Protein AF-X1HS70-F1 (afdb_monomer_lite)

Organism: NCBI:txid412755

Foldseek 3Di:
DDDDPLLVVLCVLCVVVVKHKDWDDPCVVCVVVVHHQQATDMDIPDFLVRSCVSAVQWDDPDPPRDIQHCPVDPDNRYD

Structure (mmCIF, N/CA/C/O backbone):
data_AF-X1HS70-F1
#
_entry.id   AF-X1HS70-F1
#
loop_
_atom_site.group_PDB
_atom_site.id
_atom_site.type_symbol
_atom_site.label_atom_id
_atom_site.label_alt_id
_atom_site.label_comp_id
_atom_site.label_asym_id
_atom_site.label_entity_id
_atom_site.label_seq_id
_atom_site.pdbx_PDB_ins_code
_atom_site.Cartn_x
_atom_site.Cartn_y
_atom_site.Cartn_z
_atom_site.occupancy
_atom_site.B_iso_or_equiv
_atom_site.auth_seq_id
_atom_site.auth_comp_id
_atom_site.auth_asym_id
_atom_site.auth_atom_id
_atom_site.pdbx_PDB_model_num
ATOM 1 N N . MET A 1 1 ? -17.872 2.743 9.095 1.00 74.19 1 MET A N 1
ATOM 2 C CA . MET A 1 1 ? -16.489 3.222 8.869 1.00 74.19 1 MET A CA 1
ATOM 3 C C . MET A 1 1 ? -16.215 3.295 7.378 1.00 74.19 1 MET A C 1
ATOM 5 O O . MET A 1 1 ? -16.895 2.606 6.628 1.00 74.19 1 MET A O 1
ATOM 9 N N . VAL A 1 2 ? -15.271 4.139 6.958 1.00 90.06 2 VAL A N 1
ATOM 10 C CA . VAL A 1 2 ? -14.965 4.410 5.543 1.00 90.06 2 VAL A CA 1
ATOM 11 C C . VAL A 1 2 ? -13.469 4.206 5.320 1.00 90.06 2 VAL A C 1
ATOM 13 O O . VAL A 1 2 ? -12.672 4.562 6.187 1.00 90.06 2 VAL A O 1
ATOM 16 N N . ILE A 1 3 ? -13.099 3.610 4.187 1.00 93.38 3 ILE A N 1
ATOM 17 C CA . ILE A 1 3 ? -11.697 3.470 3.789 1.00 93.38 3 ILE A CA 1
ATOM 18 C C . ILE A 1 3 ? -11.182 4.860 3.367 1.00 93.38 3 ILE A C 1
ATOM 20 O O . ILE A 1 3 ? -11.858 5.548 2.601 1.00 93.38 3 ILE A O 1
ATOM 24 N N . PRO A 1 4 ? -10.018 5.320 3.853 1.00 94.81 4 PRO A N 1
ATOM 25 C CA . PRO A 1 4 ? -9.456 6.607 3.461 1.00 94.81 4 PRO A CA 1
ATOM 26 C C . PRO A 1 4 ? -9.192 6.693 1.955 1.00 94.81 4 PRO A C 1
ATOM 28 O O . PRO A 1 4 ? -8.697 5.743 1.343 1.00 94.81 4 PRO A O 1
ATOM 31 N N . LYS A 1 5 ? -9.459 7.862 1.362 1.00 95.50 5 LYS A N 1
ATOM 32 C CA . LYS A 1 5 ? -9.303 8.103 -0.084 1.00 95.50 5 LYS A CA 1
ATOM 33 C C . LYS A 1 5 ? -7.880 7.841 -0.572 1.00 95.50 5 LYS A C 1
ATOM 35 O O . LYS A 1 5 ? -7.680 7.429 -1.708 1.00 95.50 5 LYS A O 1
ATOM 40 N N . GLU A 1 6 ? -6.889 8.075 0.280 1.00 95.31 6 GLU A N 1
ATOM 41 C CA . GLU A 1 6 ? -5.481 7.813 0.005 1.00 95.31 6 GLU A CA 1
ATOM 42 C C . GLU A 1 6 ? -5.204 6.317 -0.191 1.00 95.31 6 GLU A C 1
ATOM 44 O O . GLU A 1 6 ? -4.479 5.941 -1.111 1.00 95.31 6 GLU A O 1
ATOM 49 N N . VAL A 1 7 ? -5.830 5.461 0.619 1.00 95.88 7 VAL A N 1
ATOM 50 C CA . VAL A 1 7 ? -5.708 4.001 0.510 1.00 95.88 7 VAL A CA 1
ATOM 51 C C . VAL A 1 7 ? -6.455 3.510 -0.729 1.00 95.88 7 VAL A C 1
ATOM 53 O O . VAL A 1 7 ? -5.904 2.748 -1.525 1.00 95.88 7 VAL A O 1
ATOM 56 N N . GLU A 1 8 ? -7.678 4.001 -0.954 1.00 96.31 8 GLU A N 1
ATOM 57 C CA . GLU A 1 8 ? -8.449 3.699 -2.168 1.00 96.31 8 GLU A CA 1
ATOM 58 C C . GLU A 1 8 ? -7.684 4.097 -3.436 1.00 96.31 8 GLU A C 1
ATOM 60 O O . GLU A 1 8 ? -7.645 3.341 -4.411 1.00 96.31 8 GLU A O 1
ATOM 65 N N . PHE A 1 9 ? -7.019 5.257 -3.411 1.00 96.25 9 PHE A N 1
ATOM 66 C CA . PHE A 1 9 ? -6.174 5.722 -4.500 1.00 96.25 9 PHE A CA 1
ATOM 67 C C . PHE A 1 9 ? -5.059 4.717 -4.799 1.00 96.25 9 PHE A C 1
ATOM 69 O O . PHE A 1 9 ? -4.954 4.283 -5.948 1.00 96.25 9 PHE A O 1
ATOM 76 N N . VAL A 1 10 ? -4.286 4.292 -3.793 1.00 96.75 10 VAL A N 1
ATOM 77 C CA . VAL A 1 10 ? -3.188 3.326 -3.970 1.00 96.75 10 VAL A CA 1
ATOM 78 C C . VAL A 1 10 ? -3.694 2.015 -4.578 1.00 96.75 10 VAL A C 1
ATOM 80 O O . VAL A 1 10 ? -3.172 1.573 -5.606 1.00 96.75 10 VAL A O 1
ATOM 83 N N . ILE A 1 11 ? -4.762 1.436 -4.019 1.00 98.06 11 ILE A N 1
ATOM 84 C CA . ILE A 1 11 ? -5.366 0.198 -4.535 1.00 98.06 11 ILE A CA 1
ATOM 85 C C . ILE A 1 11 ? -5.837 0.380 -5.984 1.00 98.06 11 ILE A C 1
ATOM 87 O O . ILE A 1 11 ? -5.594 -0.479 -6.834 1.00 98.06 11 ILE A O 1
ATOM 91 N N . SER A 1 12 ? -6.484 1.507 -6.293 1.00 97.94 12 SER A N 1
ATOM 92 C CA . SER A 1 12 ? -6.995 1.778 -7.638 1.00 97.94 12 SER A CA 1
ATOM 93 C C . SER A 1 12 ? -5.879 1.913 -8.676 1.00 97.94 12 SER A C 1
ATOM 95 O O . SER A 1 12 ? -6.038 1.429 -9.794 1.00 97.94 12 SER A O 1
ATOM 97 N N . GLN A 1 13 ? -4.746 2.536 -8.329 1.00 97.94 13 GLN A N 1
ATOM 98 C CA . GLN A 1 13 ? -3.624 2.707 -9.253 1.00 97.94 13 GLN A CA 1
ATOM 99 C C . GLN A 1 13 ? -2.946 1.374 -9.565 1.00 97.94 13 GLN A C 1
ATOM 101 O O . GLN A 1 13 ? -2.654 1.106 -10.730 1.00 97.94 13 GLN A O 1
ATOM 106 N N . LEU A 1 14 ? -2.762 0.514 -8.558 1.00 98.31 14 LEU A N 1
ATOM 107 C CA . LEU A 1 14 ? -2.227 -0.835 -8.758 1.00 98.31 14 LEU A CA 1
ATOM 108 C C . LEU A 1 14 ? -3.143 -1.662 -9.671 1.00 98.31 14 LEU A C 1
ATOM 110 O O . LEU A 1 14 ? -2.688 -2.192 -10.685 1.00 98.31 14 LEU A O 1
ATOM 114 N N . LYS A 1 15 ? -4.454 -1.668 -9.396 1.00 98.31 15 LYS A N 1
ATOM 115 C CA . LYS A 1 15 ? -5.441 -2.383 -10.223 1.00 98.31 15 LYS A CA 1
ATOM 116 C C . LYS A 1 15 ? -5.518 -1.858 -11.654 1.00 98.31 15 LYS A C 1
ATOM 118 O O . LYS A 1 15 ? -5.563 -2.648 -12.591 1.00 98.31 15 LYS A O 1
ATOM 123 N N . LYS A 1 16 ? -5.464 -0.536 -11.856 1.00 98.31 16 LYS A N 1
ATOM 124 C CA . LYS A 1 16 ? -5.422 0.084 -13.197 1.00 98.31 16 LYS A CA 1
ATOM 125 C C . LYS A 1 16 ? -4.198 -0.331 -14.016 1.00 98.31 16 LYS A C 1
ATOM 127 O O . LYS A 1 16 ? -4.228 -0.223 -15.238 1.00 98.31 16 LYS A O 1
ATOM 132 N N . LYS A 1 17 ? -3.127 -0.779 -13.362 1.00 97.81 17 LYS A N 1
ATOM 133 C CA . LYS A 1 17 ? -1.916 -1.305 -14.003 1.00 97.81 17 LYS A CA 1
ATOM 134 C C . LYS A 1 17 ? -1.933 -2.828 -14.172 1.00 97.81 17 LYS A C 1
ATOM 136 O O . LYS A 1 17 ? -0.949 -3.375 -14.650 1.00 97.81 17 LYS A O 1
ATOM 141 N N . GLY A 1 18 ? -3.044 -3.488 -13.835 1.00 98.25 18 GLY A N 1
ATOM 142 C CA . GLY A 1 18 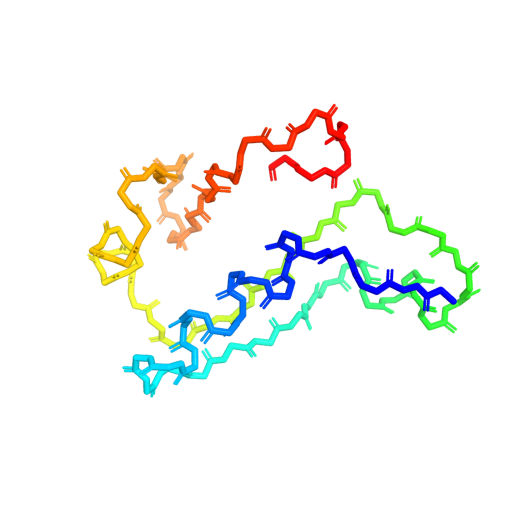? -3.225 -4.932 -13.991 1.00 98.25 18 GLY A CA 1
ATOM 143 C C . GLY A 1 18 ? -2.722 -5.766 -12.814 1.00 98.25 18 GLY A C 1
ATOM 144 O O . GLY A 1 18 ? -2.680 -6.987 -12.925 1.00 98.25 18 GLY A O 1
ATOM 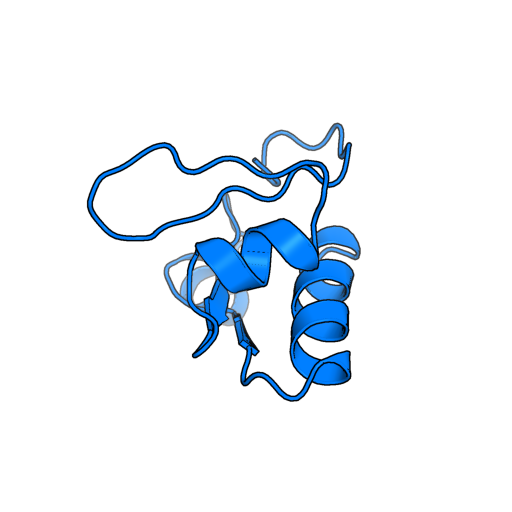145 N N . PHE A 1 19 ? -2.350 -5.137 -11.696 1.00 98.56 19 PHE A N 1
ATOM 146 C CA . PHE A 1 19 ? -1.921 -5.848 -10.493 1.00 98.56 19 PHE A CA 1
ATOM 147 C C . PHE A 1 19 ? -3.103 -6.168 -9.576 1.00 98.56 19 PHE A C 1
ATOM 149 O O . PHE A 1 19 ? -4.071 -5.410 -9.471 1.00 98.56 19 PHE A O 1
ATOM 156 N N . GLU A 1 20 ? -2.989 -7.271 -8.847 1.00 98.50 20 GLU A N 1
ATOM 157 C CA . GLU A 1 20 ? -3.844 -7.551 -7.700 1.00 98.50 20 GLU A CA 1
ATOM 158 C C . GLU A 1 20 ? -3.436 -6.637 -6.547 1.00 98.50 20 GLU A C 1
ATOM 160 O O . GLU A 1 20 ? -2.248 -6.396 -6.327 1.00 98.50 20 GLU A O 1
ATOM 165 N N . ALA A 1 21 ? -4.410 -6.096 -5.820 1.00 98.19 21 ALA A N 1
ATOM 166 C CA . ALA A 1 21 ? -4.156 -5.222 -4.682 1.00 98.19 21 ALA A CA 1
ATOM 167 C C . ALA A 1 21 ? -5.307 -5.311 -3.678 1.00 98.19 21 ALA A C 1
ATOM 169 O O . ALA A 1 21 ? -6.470 -5.065 -4.029 1.00 98.19 21 ALA A O 1
ATOM 170 N N . HIS A 1 22 ? -4.972 -5.640 -2.433 1.00 97.81 22 HIS A N 1
ATOM 171 C CA . HIS A 1 22 ? -5.929 -5.880 -1.356 1.00 97.81 22 HIS A CA 1
ATOM 172 C C . HIS A 1 22 ? -5.463 -5.230 -0.060 1.00 97.81 22 HIS A C 1
ATOM 174 O O . HIS A 1 22 ? -4.279 -5.265 0.259 1.00 97.81 22 HIS A O 1
ATOM 180 N N . ILE A 1 23 ? -6.407 -4.668 0.690 1.00 97.31 23 ILE A N 1
ATOM 181 C CA . ILE A 1 23 ? -6.168 -4.174 2.048 1.00 97.31 23 ILE A CA 1
ATOM 182 C C . ILE A 1 23 ? -6.064 -5.390 2.973 1.00 97.31 23 ILE A C 1
ATOM 184 O O . ILE A 1 23 ? -6.897 -6.295 2.886 1.00 97.31 23 ILE A O 1
ATOM 188 N N . VAL A 1 24 ? -5.039 -5.432 3.823 1.00 97.06 24 VAL A N 1
ATOM 189 C CA . VAL A 1 24 ? -4.718 -6.594 4.668 1.00 97.06 24 VAL A CA 1
ATOM 190 C C . VAL A 1 24 ? -4.295 -6.170 6.077 1.00 97.06 24 VAL A C 1
ATOM 192 O O . VAL A 1 24 ? -4.144 -4.990 6.375 1.00 97.06 24 VAL A O 1
ATOM 195 N N . GLY A 1 25 ? -4.088 -7.145 6.962 1.00 95.62 25 GLY A N 1
ATOM 196 C CA . GLY A 1 25 ? -3.469 -6.911 8.266 1.00 95.62 25 GLY A CA 1
ATOM 197 C C . GLY A 1 25 ? -4.427 -6.385 9.337 1.00 95.62 25 GLY A C 1
ATOM 198 O O . GLY A 1 25 ? -5.628 -6.674 9.333 1.00 95.62 25 GLY A O 1
ATOM 199 N N . GLY A 1 26 ? -3.869 -5.643 10.298 1.00 95.75 26 GLY A N 1
ATOM 200 C CA . GLY A 1 26 ? -4.585 -5.158 11.483 1.00 95.75 26 GLY A CA 1
ATOM 201 C C . GLY A 1 26 ? -5.752 -4.234 11.145 1.00 95.75 26 GLY A C 1
ATOM 202 O O . GLY A 1 26 ? -6.808 -4.336 11.768 1.00 95.75 26 GLY A O 1
ATOM 203 N N . CYS A 1 27 ? -5.607 -3.424 10.094 1.00 95.25 27 CYS A N 1
ATOM 204 C CA . CYS A 1 27 ? -6.649 -2.504 9.655 1.00 95.25 27 CYS A CA 1
ATOM 205 C C . CYS A 1 27 ? -7.952 -3.215 9.261 1.00 95.25 27 CYS A C 1
ATOM 207 O O . CYS A 1 27 ? -9.032 -2.739 9.601 1.00 95.25 27 CYS A O 1
ATOM 209 N N . VAL A 1 28 ? -7.874 -4.399 8.640 1.00 96.62 28 VAL A N 1
ATOM 210 C CA . VAL A 1 28 ? -9.056 -5.207 8.296 1.00 96.62 28 VAL A CA 1
ATOM 211 C C . VAL A 1 28 ? -9.731 -5.737 9.558 1.00 96.62 28 VAL A C 1
ATOM 213 O O . VAL A 1 28 ? -10.947 -5.621 9.701 1.00 96.62 28 VAL A O 1
ATOM 216 N N . ARG A 1 29 ? -8.949 -6.283 10.499 1.00 96.88 29 ARG A N 1
ATOM 217 C CA . ARG A 1 29 ? -9.464 -6.757 11.793 1.00 96.88 29 ARG A CA 1
ATOM 218 C C . ARG A 1 29 ? -10.189 -5.633 12.531 1.00 96.88 29 ARG A C 1
ATOM 220 O O . ARG A 1 29 ? -11.294 -5.847 13.023 1.00 96.88 29 ARG A O 1
ATOM 227 N N . ASP A 1 30 ? -9.571 -4.461 12.627 1.00 95.75 30 ASP A N 1
ATOM 228 C CA . ASP A 1 30 ? -10.122 -3.334 13.379 1.00 95.75 30 ASP A CA 1
ATOM 229 C C . ASP A 1 30 ? -11.378 -2.788 12.691 1.00 95.75 30 ASP A C 1
ATOM 231 O O . ASP A 1 30 ? -12.408 -2.625 13.348 1.00 95.75 30 ASP A O 1
ATOM 235 N N . PHE A 1 31 ? -11.360 -2.680 11.358 1.00 94.62 31 PHE A N 1
ATOM 236 C CA . PHE A 1 31 ? -12.528 -2.310 10.560 1.00 94.62 31 PHE A CA 1
ATOM 237 C C . PHE A 1 31 ? -13.726 -3.235 10.792 1.00 94.62 31 PHE A C 1
ATOM 239 O O . PHE A 1 31 ? -14.833 -2.754 11.032 1.00 94.62 31 PHE A O 1
ATOM 246 N N . LEU A 1 32 ? -13.516 -4.555 10.779 1.00 95.25 32 LEU A N 1
ATOM 247 C CA . LEU A 1 32 ? -14.576 -5.539 11.033 1.00 95.25 32 LEU A CA 1
ATOM 248 C C . LEU A 1 32 ? -15.119 -5.477 12.466 1.00 95.25 32 LEU A C 1
ATOM 250 O O . LEU A 1 32 ? -16.275 -5.815 12.705 1.00 95.25 32 LEU A O 1
ATOM 254 N N . ARG A 1 33 ? -14.302 -5.022 13.419 1.00 96.38 33 ARG A N 1
ATOM 255 C CA . ARG A 1 33 ? -14.699 -4.816 14.819 1.00 96.38 33 ARG A CA 1
ATOM 256 C C . ARG A 1 33 ? -15.346 -3.452 15.073 1.00 96.38 33 ARG A C 1
ATOM 258 O O . ARG A 1 33 ? -15.711 -3.178 16.212 1.00 96.38 33 ARG A O 1
ATOM 265 N N . GLY A 1 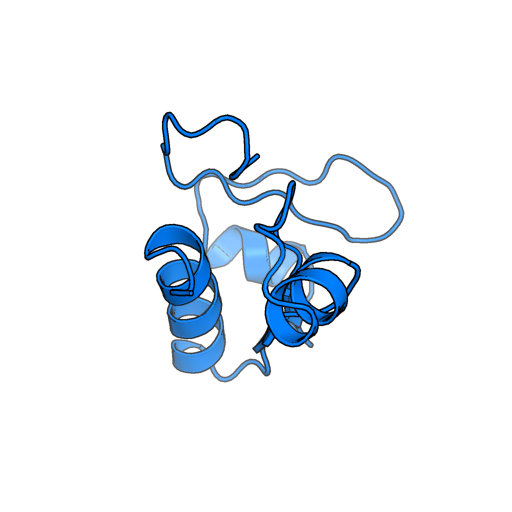34 ? -15.464 -2.593 14.058 1.00 94.81 34 GLY A N 1
ATOM 266 C CA . GLY A 1 34 ? -15.944 -1.219 14.220 1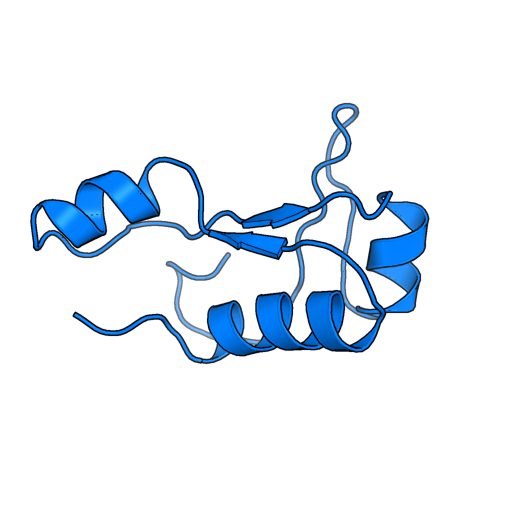.00 94.81 34 GLY A CA 1
ATOM 267 C C . GLY A 1 34 ? -14.968 -0.305 14.974 1.00 94.81 34 GLY A C 1
ATOM 268 O O . GLY A 1 34 ? -15.379 0.732 15.488 1.00 94.81 34 GLY A O 1
ATOM 269 N N . ILE A 1 35 ? -13.692 -0.691 15.060 1.00 94.69 35 ILE A N 1
ATOM 270 C CA . ILE A 1 35 ? -12.610 0.085 15.672 1.00 94.69 35 ILE A CA 1
ATOM 271 C C . ILE A 1 35 ? -11.844 0.787 14.557 1.00 94.69 35 ILE A C 1
ATOM 273 O O . ILE A 1 35 ? -11.496 0.170 13.555 1.00 94.69 35 ILE A O 1
ATOM 277 N N . GLU A 1 36 ? -11.540 2.069 14.727 1.00 91.31 36 GLU A N 1
ATOM 278 C CA . GLU A 1 36 ? -10.781 2.807 13.721 1.00 91.31 36 GLU A CA 1
ATOM 279 C C . GLU A 1 36 ? -9.328 2.286 13.598 1.00 91.31 36 GLU A C 1
ATOM 281 O O . GLU A 1 36 ? -8.624 2.249 14.611 1.00 91.31 36 GLU A O 1
ATOM 286 N N . PRO A 1 37 ? -8.853 1.909 12.390 1.00 94.56 37 PRO A N 1
ATOM 287 C CA . PRO A 1 37 ? -7.488 1.449 12.174 1.00 94.56 37 PRO A CA 1
ATOM 288 C C . PRO A 1 37 ? -6.449 2.513 12.517 1.00 94.56 37 PRO A C 1
ATOM 290 O O . PRO A 1 37 ? -6.651 3.704 12.262 1.00 94.56 37 PRO A O 1
ATOM 293 N N . GLN A 1 38 ? -5.318 2.072 13.065 1.00 90.56 38 GLN A N 1
ATOM 294 C CA . GLN A 1 38 ? -4.188 2.949 13.392 1.00 90.56 38 GLN A CA 1
ATOM 295 C C . GLN A 1 38 ? -3.225 3.141 12.215 1.00 90.56 38 GLN A C 1
ATOM 297 O O . GLN A 1 38 ? -2.562 4.174 12.132 1.00 90.56 38 GLN A O 1
ATOM 302 N N . ASP A 1 39 ? -3.186 2.165 11.316 1.00 92.50 39 ASP A N 1
ATOM 303 C CA . ASP A 1 39 ? -2.399 2.103 10.092 1.00 92.50 39 ASP A CA 1
ATOM 304 C C . ASP A 1 39 ? -3.211 1.421 8.979 1.00 92.50 39 ASP A C 1
ATOM 306 O O . ASP A 1 39 ? -4.324 0.935 9.206 1.00 92.50 39 ASP A O 1
ATOM 310 N N . TRP A 1 40 ? -2.685 1.443 7.754 1.00 94.50 40 TRP A N 1
ATOM 311 C CA . TRP A 1 40 ? -3.317 0.838 6.585 1.00 94.50 40 TRP A CA 1
ATOM 312 C C . TRP A 1 40 ? -2.271 0.149 5.717 1.00 94.50 40 TRP A C 1
ATOM 314 O O . TRP A 1 40 ? -1.434 0.812 5.111 1.00 94.50 40 TRP A O 1
ATOM 324 N N . ASP A 1 41 ? -2.388 -1.172 5.599 1.00 94.88 41 ASP A N 1
ATOM 325 C CA . ASP A 1 41 ? -1.499 -1.996 4.785 1.00 94.88 41 ASP A CA 1
ATOM 326 C C . ASP A 1 41 ? -2.216 -2.547 3.554 1.00 94.88 41 ASP A C 1
ATOM 328 O O . ASP A 1 41 ? -3.401 -2.903 3.589 1.00 94.88 41 ASP A O 1
ATOM 332 N N . ALA A 1 42 ? -1.464 -2.684 2.463 1.00 96.62 42 ALA A N 1
ATOM 333 C CA . ALA A 1 42 ? -1.920 -3.338 1.248 1.00 96.62 42 ALA A CA 1
ATOM 334 C C . ALA A 1 42 ? -0.922 -4.402 0.781 1.00 96.62 42 ALA A C 1
ATOM 336 O O . ALA A 1 42 ? 0.288 -4.179 0.772 1.00 96.62 42 ALA A O 1
ATOM 337 N N . ALA A 1 43 ? -1.445 -5.542 0.337 1.00 97.25 43 ALA A N 1
ATOM 338 C CA . ALA A 1 43 ? -0.687 -6.578 -0.350 1.00 97.25 43 ALA A CA 1
ATOM 339 C C . ALA A 1 43 ? -0.972 -6.522 -1.854 1.00 97.25 43 ALA A C 1
ATOM 341 O O . ALA A 1 43 ? -2.109 -6.286 -2.272 1.00 97.25 43 ALA A O 1
ATOM 342 N N . THR A 1 44 ? 0.059 -6.748 -2.665 1.00 98.25 44 THR A N 1
ATOM 343 C CA . THR A 1 44 ? -0.025 -6.752 -4.128 1.00 98.25 44 THR A CA 1
ATOM 344 C C . THR A 1 44 ? 0.943 -7.768 -4.721 1.00 98.25 44 THR A C 1
ATOM 346 O O . THR A 1 44 ? 1.962 -8.085 -4.108 1.00 98.25 44 THR A O 1
ATOM 349 N N . ASN A 1 45 ? 0.639 -8.269 -5.919 1.00 98.00 45 ASN A N 1
ATOM 350 C CA . ASN A 1 45 ? 1.567 -9.088 -6.700 1.00 98.00 45 ASN A CA 1
ATOM 351 C C . ASN A 1 45 ? 2.619 -8.253 -7.465 1.00 98.00 45 ASN A C 1
ATOM 353 O O . ASN A 1 45 ? 3.497 -8.832 -8.104 1.00 98.00 45 ASN A O 1
ATOM 357 N N . ALA A 1 46 ? 2.562 -6.916 -7.398 1.00 97.50 46 ALA A N 1
ATOM 358 C CA . ALA A 1 46 ? 3.583 -6.033 -7.956 1.00 97.50 46 ALA A CA 1
ATOM 359 C C . ALA A 1 46 ? 4.902 -6.118 -7.168 1.00 97.50 46 ALA A C 1
ATOM 361 O O . ALA A 1 46 ? 4.922 -6.062 -5.937 1.00 97.50 46 ALA A O 1
ATOM 362 N N . ARG A 1 47 ? 6.034 -6.180 -7.872 1.00 95.62 47 ARG A N 1
ATOM 363 C CA . ARG A 1 47 ? 7.369 -6.114 -7.260 1.00 95.62 47 ARG A CA 1
ATOM 364 C C . ARG A 1 47 ? 7.699 -4.675 -6.846 1.00 95.62 47 ARG A C 1
ATOM 366 O O . ARG A 1 47 ? 7.235 -3.733 -7.490 1.00 95.62 47 ARG A O 1
ATOM 373 N N . PRO A 1 48 ? 8.599 -4.456 -5.869 1.00 95.12 48 PRO A N 1
ATOM 374 C CA . PRO A 1 48 ? 8.940 -3.107 -5.409 1.00 95.12 48 PRO A CA 1
ATOM 375 C C . PRO A 1 48 ? 9.376 -2.136 -6.516 1.00 95.12 48 PRO A C 1
ATOM 377 O O . PRO A 1 48 ? 8.963 -0.979 -6.534 1.00 95.12 48 PRO A O 1
ATOM 3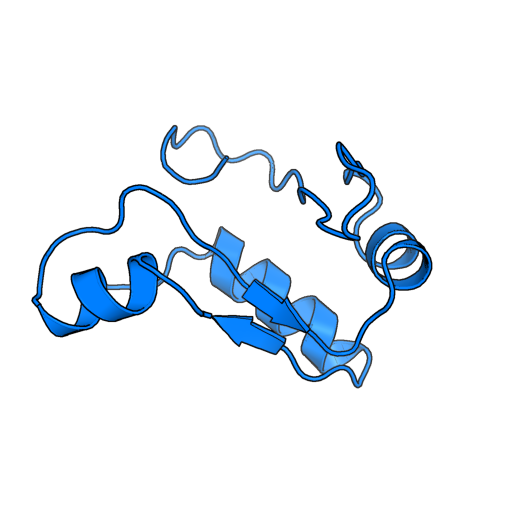80 N N . ALA A 1 49 ? 10.159 -2.614 -7.487 1.00 93.25 49 ALA A N 1
ATOM 381 C CA . ALA A 1 49 ? 10.582 -1.810 -8.634 1.00 93.25 49 ALA A CA 1
ATOM 382 C C . ALA A 1 49 ? 9.416 -1.405 -9.559 1.00 93.25 49 ALA A C 1
ATOM 384 O O . ALA A 1 49 ? 9.492 -0.377 -10.227 1.00 93.25 49 ALA A O 1
ATOM 385 N N . GLU A 1 50 ? 8.343 -2.196 -9.618 1.00 96.00 50 GLU A N 1
ATOM 386 C CA . GLU A 1 50 ? 7.130 -1.879 -10.380 1.00 96.00 50 GLU A CA 1
ATOM 387 C C . GLU A 1 50 ? 6.276 -0.862 -9.624 1.00 96.00 50 GLU A C 1
ATOM 389 O O . GLU A 1 50 ? 5.827 0.117 -10.217 1.00 96.00 50 GLU A O 1
ATOM 394 N N . ILE A 1 51 ? 6.149 -1.023 -8.303 1.00 95.94 51 ILE A N 1
ATOM 395 C CA . ILE A 1 51 ? 5.473 -0.059 -7.425 1.00 95.94 51 ILE A CA 1
ATOM 396 C C . ILE A 1 51 ? 6.134 1.323 -7.542 1.00 95.94 51 ILE A C 1
ATOM 398 O O . ILE A 1 51 ? 5.435 2.319 -7.727 1.00 95.94 51 ILE A O 1
ATOM 402 N N . GLY A 1 52 ? 7.470 1.390 -7.545 1.00 93.81 52 GLY A N 1
ATOM 403 C CA . GLY A 1 52 ? 8.214 2.644 -7.716 1.00 93.81 52 GLY A CA 1
ATOM 404 C C . GLY A 1 52 ? 7.974 3.353 -9.058 1.00 93.81 52 GLY A C 1
ATOM 405 O O . GLY A 1 52 ? 8.053 4.577 -9.128 1.00 93.81 52 GLY A O 1
ATOM 406 N N . LYS A 1 53 ? 7.615 2.617 -10.123 1.00 94.62 53 LYS A N 1
ATOM 407 C CA . LYS A 1 53 ? 7.223 3.206 -11.421 1.00 94.62 53 LYS A CA 1
ATOM 408 C C . LYS A 1 53 ? 5.807 3.783 -11.403 1.00 94.62 53 LYS A C 1
ATOM 410 O O . LYS A 1 53 ? 5.499 4.662 -12.203 1.00 94.62 53 LYS A O 1
ATOM 415 N N . ILE A 1 54 ? 4.940 3.269 -10.531 1.00 95.81 54 ILE A N 1
ATOM 416 C CA . ILE A 1 54 ? 3.555 3.733 -10.376 1.00 95.81 54 ILE A CA 1
ATOM 417 C C . ILE A 1 54 ? 3.515 4.947 -9.446 1.00 95.81 54 ILE A C 1
ATOM 419 O O . ILE A 1 54 ? 2.839 5.933 -9.738 1.00 95.81 54 ILE A O 1
ATOM 423 N N . PHE A 1 55 ? 4.267 4.893 -8.347 1.00 95.38 55 PHE A N 1
ATOM 424 C CA . PHE A 1 55 ? 4.288 5.922 -7.317 1.00 95.38 55 PHE A CA 1
ATOM 425 C C . PHE A 1 55 ? 5.676 6.558 -7.223 1.00 95.38 55 PHE A C 1
ATOM 427 O O . PHE A 1 55 ? 6.534 6.109 -6.467 1.00 95.38 55 PHE A O 1
ATOM 434 N N . LEU A 1 56 ? 5.868 7.659 -7.956 1.00 86.94 56 LEU A N 1
ATOM 435 C CA . LEU A 1 56 ? 7.125 8.426 -7.987 1.00 86.94 56 LEU A CA 1
ATOM 436 C C . LEU A 1 56 ? 7.596 8.880 -6.598 1.00 86.94 56 LEU A C 1
ATOM 438 O O . LEU A 1 56 ? 8.791 8.998 -6.351 1.00 86.94 56 LEU A O 1
ATOM 442 N N . ARG A 1 57 ? 6.652 9.142 -5.689 1.00 91.25 57 ARG A N 1
ATOM 443 C CA . ARG A 1 57 ? 6.933 9.429 -4.280 1.00 91.25 57 ARG A CA 1
ATOM 444 C C . ARG A 1 57 ? 6.698 8.172 -3.450 1.00 91.25 57 ARG A C 1
ATOM 446 O O . ARG A 1 57 ? 5.698 8.054 -2.749 1.00 91.25 57 ARG A O 1
ATOM 453 N N . SER A 1 58 ? 7.613 7.222 -3.561 1.00 91.75 58 SER A N 1
ATOM 454 C CA . SER A 1 58 ? 7.641 6.028 -2.723 1.00 91.75 58 SER A CA 1
ATOM 455 C C . SER A 1 58 ? 9.075 5.661 -2.368 1.00 91.75 58 SER A C 1
ATOM 457 O O . SER A 1 58 ? 10.015 6.071 -3.051 1.00 91.75 58 SER A O 1
ATOM 459 N N . TYR A 1 59 ? 9.254 4.928 -1.275 1.00 89.88 59 TYR A N 1
ATOM 460 C CA . TYR A 1 59 ? 10.569 4.457 -0.859 1.00 89.88 59 TYR A CA 1
ATOM 461 C C . TYR A 1 59 ? 10.488 3.057 -0.261 1.00 89.88 59 TYR A C 1
ATOM 463 O O . TYR A 1 59 ? 9.478 2.647 0.312 1.00 89.88 59 TYR A O 1
ATOM 471 N N . LEU A 1 60 ? 11.579 2.317 -0.418 1.00 89.19 60 LEU A N 1
ATOM 472 C CA . LEU A 1 60 ? 11.766 0.999 0.162 1.00 89.19 60 LEU A CA 1
ATOM 473 C C . LEU A 1 60 ? 12.614 1.164 1.424 1.00 89.19 60 LEU A C 1
ATOM 475 O O . LEU A 1 60 ? 13.781 1.539 1.329 1.00 89.19 60 LEU A O 1
ATOM 479 N N . ASN A 1 61 ? 12.038 0.906 2.597 1.00 78.00 61 ASN A N 1
ATOM 480 C CA . ASN A 1 61 ? 12.740 1.077 3.877 1.00 78.00 61 ASN A CA 1
ATOM 481 C C . ASN A 1 61 ? 13.165 -0.250 4.523 1.00 78.00 61 ASN A C 1
ATOM 483 O O . ASN A 1 61 ? 13.419 -0.316 5.723 1.00 78.00 61 ASN A O 1
ATOM 487 N N . ASN A 1 62 ? 13.177 -1.350 3.767 1.00 85.81 62 ASN A N 1
ATOM 488 C CA . ASN A 1 62 ? 13.530 -2.656 4.311 1.00 85.81 62 ASN A CA 1
ATOM 489 C C . ASN A 1 62 ? 14.018 -3.640 3.245 1.00 85.81 62 ASN A C 1
ATOM 491 O O . ASN A 1 62 ? 13.947 -3.383 2.048 1.00 85.81 62 ASN A O 1
ATOM 495 N N . LYS A 1 63 ? 14.502 -4.797 3.706 1.00 85.50 63 LYS A N 1
ATOM 496 C CA . LYS A 1 63 ? 14.963 -5.909 2.858 1.00 85.50 63 LYS A CA 1
ATOM 497 C C . LYS A 1 63 ? 13.853 -6.902 2.489 1.00 85.50 63 LYS A C 1
ATOM 499 O O . LYS A 1 63 ? 14.126 -7.888 1.816 1.00 85.50 63 LYS A O 1
ATOM 504 N N . PHE A 1 64 ? 12.626 -6.664 2.946 1.00 88.88 64 PHE A N 1
ATOM 505 C CA . PHE A 1 64 ? 11.497 -7.593 2.853 1.00 88.88 64 PHE A CA 1
ATOM 506 C C . PHE A 1 64 ? 10.524 -7.247 1.719 1.00 88.88 64 PHE A C 1
ATOM 508 O O . PHE A 1 64 ? 9.549 -7.959 1.512 1.00 88.88 64 PHE A O 1
ATOM 515 N N . GLY A 1 65 ? 10.789 -6.174 0.968 1.00 86.75 65 GLY A N 1
ATOM 516 C CA . GLY A 1 65 ? 9.985 -5.791 -0.190 1.00 86.75 65 GLY A CA 1
ATOM 517 C C . GLY A 1 65 ? 8.785 -4.901 0.131 1.00 86.75 65 GLY A C 1
ATOM 518 O O . GLY A 1 65 ? 7.949 -4.701 -0.746 1.00 86.75 65 GLY A O 1
ATOM 519 N N . THR A 1 66 ? 8.683 -4.333 1.336 1.00 92.81 66 THR A N 1
ATOM 520 C CA . THR A 1 66 ? 7.632 -3.341 1.617 1.00 92.81 66 THR A CA 1
ATOM 521 C C . THR A 1 66 ? 8.017 -1.992 1.024 1.00 92.81 66 THR A C 1
ATOM 523 O O . THR A 1 66 ? 9.145 -1.518 1.187 1.00 92.81 66 THR A O 1
ATOM 526 N N . VAL A 1 67 ? 7.051 -1.359 0.368 1.00 94.44 67 VAL A N 1
ATOM 527 C CA . VAL A 1 67 ? 7.188 -0.023 -0.206 1.00 94.44 67 VAL A CA 1
ATOM 528 C C . VAL A 1 67 ? 6.226 0.910 0.512 1.00 94.44 67 VAL A C 1
ATOM 530 O O . VAL A 1 67 ? 5.027 0.645 0.553 1.00 94.44 67 VAL A O 1
ATOM 533 N N . THR A 1 68 ? 6.742 2.016 1.039 1.00 94.06 68 THR A N 1
ATOM 534 C CA . THR A 1 68 ? 5.918 3.090 1.598 1.00 94.06 68 THR A CA 1
ATOM 535 C C . THR A 1 68 ? 5.570 4.077 0.489 1.00 94.06 68 THR A C 1
ATOM 537 O O . THR A 1 68 ? 6.463 4.612 -0.174 1.00 94.06 68 THR A O 1
ATOM 540 N N . VAL A 1 69 ? 4.275 4.324 0.277 1.00 93.56 69 VAL A N 1
ATOM 541 C CA . VAL A 1 69 ? 3.763 5.252 -0.742 1.00 93.56 69 VAL A CA 1
ATOM 542 C C . VAL A 1 69 ? 3.362 6.569 -0.083 1.00 93.56 69 VAL A C 1
ATOM 544 O O . VAL A 1 69 ? 2.434 6.618 0.718 1.00 93.56 69 VAL A O 1
ATOM 547 N N . LEU A 1 70 ? 4.030 7.661 -0.455 1.00 92.31 70 LEU A N 1
ATOM 548 C CA . LEU A 1 70 ? 3.758 8.988 0.087 1.00 92.31 70 LEU A CA 1
ATOM 549 C C . LEU A 1 70 ? 2.617 9.652 -0.689 1.00 92.31 70 LEU A C 1
ATOM 551 O O . LEU A 1 70 ? 2.805 10.178 -1.788 1.00 92.31 70 LEU A O 1
ATOM 555 N N . THR A 1 71 ? 1.431 9.677 -0.086 1.00 89.50 71 THR A N 1
ATOM 556 C CA . THR A 1 71 ? 0.227 10.302 -0.662 1.00 89.50 71 THR A CA 1
ATOM 557 C C . THR A 1 71 ? 0.120 11.801 -0.364 1.00 8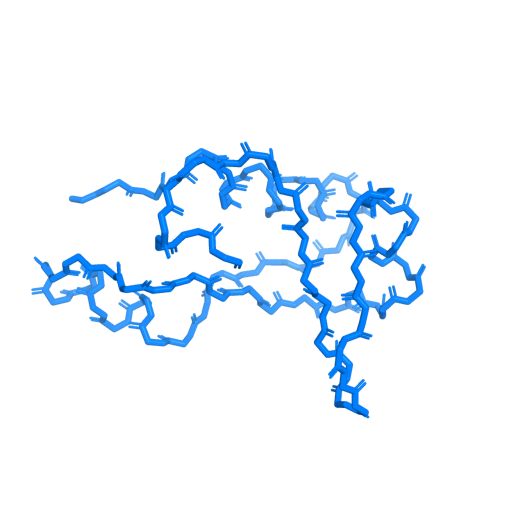9.50 71 THR A C 1
ATOM 559 O O . THR A 1 71 ? -0.703 12.492 -0.958 1.00 89.50 71 THR A O 1
ATOM 562 N N . GLY A 1 72 ? 0.964 12.325 0.534 1.00 86.75 72 GLY A N 1
ATOM 563 C CA . GLY A 1 72 ? 0.913 13.717 0.995 1.00 86.75 72 GLY A CA 1
ATOM 564 C C . GLY A 1 72 ? -0.156 13.982 2.060 1.00 86.75 72 GLY A C 1
ATOM 565 O O . GLY A 1 72 ? -0.420 15.144 2.373 1.00 86.75 72 GLY A O 1
ATOM 566 N N . SER A 1 73 ? -0.767 12.929 2.618 1.00 88.81 73 SER A N 1
ATOM 567 C CA . SER A 1 73 ? -1.728 13.068 3.710 1.00 88.81 73 SER A CA 1
ATOM 568 C C . SER A 1 73 ? -1.077 13.669 4.957 1.00 88.81 73 SER A C 1
ATOM 570 O O . SER A 1 73 ? 0.060 13.356 5.303 1.00 88.81 73 SER A O 1
ATOM 572 N N . LYS A 1 74 ? -1.823 14.530 5.657 1.00 86.44 74 LYS A N 1
ATOM 573 C CA . LYS A 1 74 ? -1.440 15.056 6.979 1.00 86.44 74 LYS A CA 1
ATOM 574 C C . LYS A 1 74 ? -1.925 14.161 8.123 1.00 86.44 74 LYS A C 1
ATOM 576 O O . LYS A 1 74 ? -1.644 14.454 9.282 1.00 86.44 74 LYS A O 1
ATOM 581 N N . ASN A 1 75 ? -2.687 13.109 7.816 1.00 86.44 75 ASN A N 1
ATOM 582 C CA . ASN A 1 75 ? -3.229 12.206 8.820 1.00 86.44 75 ASN A CA 1
ATOM 583 C C . ASN A 1 75 ? -2.115 11.278 9.343 1.00 86.44 75 ASN A C 1
ATOM 585 O O . ASN A 1 75 ? -1.582 10.487 8.566 1.00 86.44 75 ASN A O 1
ATOM 589 N N . PRO A 1 76 ? -1.784 11.307 10.647 1.00 80.81 76 PRO A N 1
ATOM 590 C CA . PRO A 1 76 ? -0.709 10.489 11.210 1.00 80.81 76 PRO A CA 1
ATOM 591 C C . PRO A 1 76 ? -0.996 8.980 11.186 1.00 80.81 76 PRO A C 1
ATOM 593 O O . PRO A 1 76 ? -0.100 8.205 11.506 1.00 80.81 76 PRO A O 1
ATOM 596 N N . ARG A 1 77 ? -2.218 8.565 10.831 1.00 81.00 77 ARG A N 1
ATOM 597 C CA . ARG A 1 77 ? -2.625 7.161 10.646 1.00 81.00 77 ARG A CA 1
ATOM 598 C C . ARG A 1 77 ? -2.451 6.657 9.207 1.00 81.00 77 ARG A C 1
ATOM 600 O O . ARG A 1 77 ? -2.737 5.503 8.919 1.00 81.00 77 ARG A O 1
ATOM 607 N N . LEU A 1 78 ? -2.013 7.531 8.299 1.00 80.75 78 LEU A N 1
ATOM 608 C CA . LEU A 1 78 ? -1.748 7.247 6.885 1.00 80.75 78 LEU A CA 1
ATOM 609 C C . LEU A 1 78 ? -0.260 7.468 6.589 1.00 80.75 78 LEU A C 1
ATOM 611 O O . LEU A 1 78 ? 0.098 8.358 5.816 1.00 80.75 78 LEU A O 1
ATOM 615 N N . LYS A 1 79 ? 0.590 6.716 7.296 1.00 65.00 79 LYS A N 1
ATOM 616 C CA . LYS A 1 79 ? 2.054 6.790 7.190 1.00 65.00 79 LYS A CA 1
ATOM 617 C C . LYS A 1 79 ? 2.604 5.921 6.069 1.00 65.00 79 LYS A C 1
ATOM 619 O O . LYS A 1 79 ? 2.044 4.830 5.849 1.00 65.00 79 LYS A O 1
#

Sequence (79 aa):
MVIPKEVEFVISQLKKKGFEAHIVGGCVRDFLRGIEPQDWDAATNARPAEIGKIFLRSYLNNKFGTVTVLTGSKNPRLK

Secondary structure (DSSP, 8-state):
----HHHHHHHHHHHHTT--EEEESHHHHHHHTTPPPS--EEEESS-HHHHHHH-SSEEE-SSS--EEE------TT--

pLDDT: mean 92.92, std 6.02, range [65.0, 98.56]

Radius of gyration: 12.44 Å; chains: 1; bounding box: 32×24×30 Å

InterPro domains:
  IPR002646 Poly A polymerase, head domain [PF01743] (22-74)
  IPR043519 Nucleotidyltransferase superfamily [G3DSA:3.30.460.10] (1-79)
  IPR043519 Nucleotidyltransferase superfamily [SSF81301] (4-73)
  IPR050264 Bacterial CCA-adding enzyme type 3 subfamily [PTHR46173] (5-73)